Protein AF-A0A9D1NR74-F1 (afdb_monomer_lite)

pLDDT: mean 76.84, std 11.33, range [39.78, 88.5]

Structure (mmCIF, N/CA/C/O backbone):
data_AF-A0A9D1NR74-F1
#
_entry.id   AF-A0A9D1NR74-F1
#
loop_
_atom_site.group_PDB
_atom_site.id
_atom_site.type_symbol
_atom_site.label_atom_id
_atom_site.label_alt_id
_atom_site.label_comp_id
_atom_site.label_asym_id
_atom_site.label_entity_id
_atom_site.label_seq_id
_atom_site.pdbx_PDB_ins_code
_atom_site.Cartn_x
_atom_site.Cartn_y
_atom_site.Cartn_z
_atom_site.occupancy
_atom_site.B_iso_or_equiv
_atom_site.auth_seq_id
_atom_site.auth_comp_id
_atom_site.auth_asym_id
_atom_site.auth_atom_id
_atom_site.pdbx_PDB_model_num
ATOM 1 N N . MET A 1 1 ? 43.020 7.027 -52.000 1.00 52.19 1 MET A N 1
ATOM 2 C CA . MET A 1 1 ? 42.763 8.429 -51.598 1.00 52.19 1 MET A CA 1
ATOM 3 C C . MET A 1 1 ? 41.331 8.871 -51.870 1.00 52.19 1 MET A C 1
ATOM 5 O O . MET A 1 1 ? 40.649 9.129 -50.896 1.00 52.19 1 MET A O 1
ATOM 9 N N . ILE A 1 2 ? 40.819 8.924 -53.110 1.00 56.47 2 ILE A N 1
ATOM 10 C CA . ILE A 1 2 ? 39.413 9.345 -53.350 1.00 56.47 2 ILE A CA 1
ATOM 11 C C . ILE A 1 2 ? 38.409 8.342 -52.741 1.00 56.47 2 ILE A C 1
ATOM 13 O O . ILE A 1 2 ? 37.474 8.735 -52.052 1.00 56.47 2 ILE A O 1
ATOM 17 N N . THR A 1 3 ? 38.645 7.039 -52.900 1.00 57.78 3 THR A N 1
ATOM 18 C CA . THR A 1 3 ? 37.773 5.961 -52.390 1.00 57.78 3 THR A CA 1
ATOM 19 C C . THR A 1 3 ? 37.726 5.868 -50.855 1.00 57.78 3 THR A C 1
ATOM 21 O O . THR A 1 3 ? 36.723 5.439 -50.284 1.00 57.78 3 THR A O 1
ATOM 24 N N . ASP A 1 4 ? 38.784 6.317 -50.177 1.00 59.59 4 ASP A N 1
ATOM 25 C CA . ASP A 1 4 ? 38.880 6.328 -48.709 1.00 59.59 4 ASP A CA 1
ATOM 26 C C . ASP A 1 4 ? 38.091 7.500 -48.101 1.00 59.59 4 ASP A C 1
ATOM 28 O O . ASP A 1 4 ? 37.494 7.372 -47.037 1.00 59.59 4 ASP A O 1
ATOM 32 N N . TYR A 1 5 ? 38.019 8.630 -48.812 1.00 61.12 5 TYR A N 1
ATOM 33 C CA . TYR A 1 5 ? 37.213 9.785 -48.406 1.00 61.12 5 TYR A CA 1
ATOM 34 C C . TYR A 1 5 ? 35.715 9.516 -48.558 1.00 61.12 5 TYR A C 1
ATOM 36 O O . TYR A 1 5 ? 34.951 9.762 -47.629 1.00 61.12 5 TYR A O 1
ATOM 44 N N . PHE A 1 6 ? 35.295 8.932 -49.686 1.00 60.88 6 PHE A N 1
ATOM 45 C CA . PHE A 1 6 ? 33.886 8.588 -49.905 1.00 60.88 6 PHE A CA 1
ATOM 46 C C . PHE A 1 6 ? 33.368 7.564 -48.888 1.00 60.88 6 PHE A C 1
ATOM 48 O O . PHE A 1 6 ? 32.237 7.678 -48.418 1.00 60.88 6 PHE A O 1
ATOM 55 N N . SER A 1 7 ? 34.190 6.578 -48.514 1.00 68.12 7 SER A N 1
ATOM 56 C CA . SER A 1 7 ? 33.810 5.585 -47.502 1.00 68.12 7 SER A CA 1
ATOM 57 C C . SER A 1 7 ? 33.736 6.186 -46.093 1.00 68.12 7 SER A C 1
ATOM 59 O O . SER A 1 7 ? 32.808 5.864 -45.348 1.00 68.12 7 SER A O 1
ATOM 61 N N . ALA A 1 8 ? 34.631 7.118 -45.752 1.00 74.56 8 ALA A N 1
ATOM 62 C CA . AL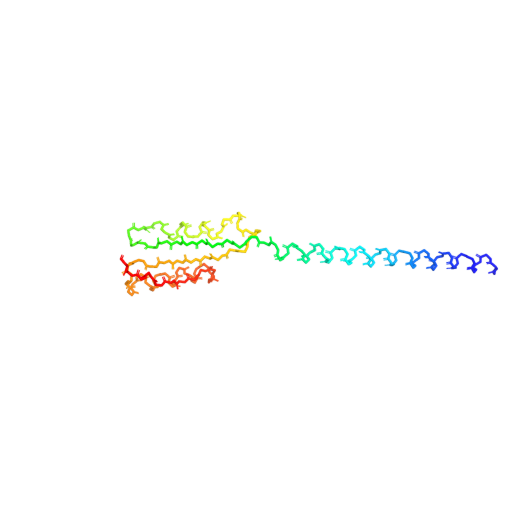A A 1 8 ? 34.569 7.867 -44.499 1.00 74.56 8 ALA A CA 1
ATOM 63 C C . ALA A 1 8 ? 33.327 8.777 -44.414 1.00 74.56 8 ALA A C 1
ATOM 65 O O . ALA A 1 8 ? 32.645 8.782 -43.391 1.00 74.56 8 ALA A O 1
ATOM 66 N N . GLU A 1 9 ? 32.975 9.497 -45.483 1.00 74.25 9 GLU A N 1
ATOM 67 C CA . GLU A 1 9 ? 31.780 10.357 -45.518 1.00 74.25 9 GLU A CA 1
ATOM 68 C C . GLU A 1 9 ? 30.471 9.562 -45.414 1.00 74.25 9 GLU A C 1
ATOM 70 O O . GLU A 1 9 ? 29.551 9.959 -44.689 1.00 74.25 9 GLU A O 1
ATOM 75 N N . LEU A 1 10 ? 30.397 8.405 -46.079 1.00 78.56 10 LEU A N 1
ATOM 76 C CA . LEU A 1 10 ? 29.276 7.469 -45.952 1.00 78.56 10 LEU A CA 1
ATOM 77 C C . LEU A 1 10 ? 29.144 6.942 -44.521 1.00 78.56 10 LEU A C 1
ATOM 79 O O . LEU A 1 10 ? 28.036 6.889 -43.983 1.00 78.56 10 LEU A O 1
ATOM 83 N N . PHE A 1 11 ? 30.266 6.603 -43.882 1.00 79.94 11 PHE A N 1
ATOM 84 C CA . PHE A 1 11 ? 30.278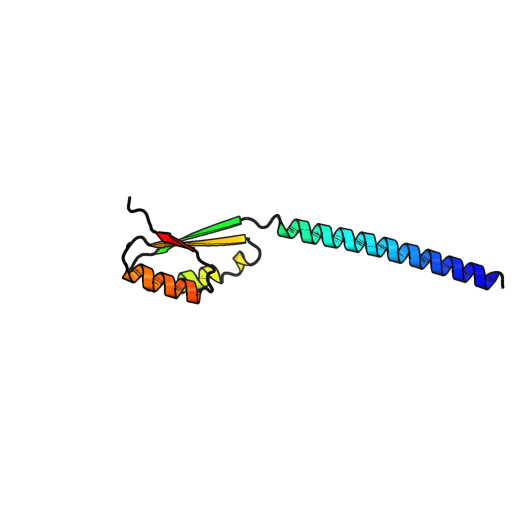 6.131 -42.501 1.00 79.94 11 PHE A CA 1
ATOM 85 C C . PHE A 1 11 ? 29.810 7.215 -41.524 1.00 79.94 11 PHE A C 1
ATOM 87 O O . PHE A 1 11 ? 28.936 6.965 -40.694 1.00 79.94 11 PHE A O 1
ATOM 94 N N . VAL A 1 12 ? 30.322 8.440 -41.658 1.00 81.94 12 VAL A N 1
ATOM 95 C CA . VAL A 1 12 ? 29.913 9.581 -40.825 1.00 81.94 12 VAL A CA 1
ATOM 96 C C . VAL A 1 12 ? 28.425 9.879 -41.004 1.00 81.94 12 VAL A C 1
ATOM 98 O O . VAL A 1 12 ? 27.708 10.044 -40.018 1.00 81.94 12 VAL A O 1
ATOM 101 N N . SER A 1 13 ? 27.930 9.868 -42.242 1.00 82.44 13 SER A N 1
ATOM 102 C CA . SER A 1 13 ? 26.511 10.091 -42.536 1.00 82.44 13 SER A CA 1
ATOM 103 C C . SER A 1 13 ? 25.623 9.010 -41.912 1.00 82.44 13 SER A C 1
ATOM 105 O O . SER A 1 13 ? 24.603 9.325 -41.297 1.00 82.44 13 SER A O 1
ATOM 107 N N . ALA A 1 14 ? 26.030 7.738 -41.989 1.00 80.94 14 ALA A N 1
ATOM 108 C CA . ALA A 1 14 ? 25.316 6.634 -41.353 1.00 80.94 14 ALA A CA 1
ATOM 109 C C . ALA A 1 14 ? 25.285 6.774 -39.821 1.00 80.94 14 ALA A C 1
ATOM 111 O O . ALA A 1 14 ? 24.237 6.583 -39.204 1.00 80.94 14 ALA A O 1
ATOM 112 N N . VAL A 1 15 ? 26.403 7.169 -39.205 1.00 86.38 15 VAL A N 1
ATOM 113 C CA . VAL A 1 15 ? 26.480 7.421 -37.758 1.00 86.38 15 VAL A CA 1
ATOM 114 C C . VAL A 1 15 ? 25.557 8.569 -37.347 1.00 86.38 15 VAL A C 1
ATOM 116 O O . VAL A 1 15 ? 24.830 8.435 -36.363 1.00 86.38 15 VAL A O 1
ATOM 119 N N . ILE A 1 16 ? 25.512 9.665 -38.110 1.00 85.44 16 ILE A N 1
ATOM 120 C CA . ILE A 1 16 ? 24.607 10.793 -37.837 1.00 85.44 16 ILE A CA 1
ATOM 121 C C . ILE A 1 16 ? 23.142 10.339 -37.886 1.00 85.44 16 ILE A C 1
ATOM 123 O O . ILE A 1 16 ? 22.368 10.680 -36.988 1.00 85.44 16 ILE A O 1
ATOM 127 N N . VAL A 1 17 ? 22.758 9.536 -38.882 1.00 85.38 17 VAL A N 1
ATOM 128 C CA . VAL A 1 17 ? 21.391 8.997 -39.011 1.00 85.38 17 VAL A CA 1
ATOM 129 C C . VAL A 1 17 ? 21.044 8.059 -37.850 1.00 85.38 17 VAL A C 1
ATOM 131 O O . VAL A 1 17 ? 19.959 8.154 -37.274 1.00 85.38 17 VAL A O 1
ATOM 134 N N . LEU A 1 18 ? 21.969 7.185 -37.444 1.00 84.38 18 LEU A N 1
ATOM 135 C CA . LEU A 1 18 ? 21.755 6.278 -36.313 1.00 84.38 18 LEU A CA 1
ATOM 136 C C . LEU A 1 18 ? 21.643 7.030 -34.981 1.00 84.38 18 LEU A C 1
ATOM 138 O O . LEU A 1 18 ? 20.776 6.710 -34.163 1.00 84.38 18 LEU A O 1
ATOM 142 N N . LEU A 1 19 ? 22.471 8.055 -34.763 1.00 85.50 19 LEU A N 1
ATOM 143 C CA . LEU A 1 19 ? 22.432 8.878 -33.554 1.00 85.50 19 LEU A CA 1
ATOM 144 C C . LEU A 1 19 ? 21.150 9.708 -33.483 1.00 85.50 19 LEU A C 1
ATOM 146 O O . LEU A 1 19 ? 20.475 9.703 -32.455 1.00 85.50 19 LEU A O 1
ATOM 150 N N . THR A 1 20 ? 20.764 10.365 -34.577 1.00 83.81 20 THR A N 1
ATOM 151 C CA . THR A 1 20 ? 19.510 11.134 -34.631 1.00 83.81 20 THR A CA 1
ATOM 152 C C . THR A 1 20 ? 18.286 10.239 -34.446 1.00 83.81 20 THR A C 1
ATOM 154 O O . THR A 1 20 ? 17.402 10.574 -33.654 1.00 83.81 20 THR A O 1
ATOM 157 N N . GLY A 1 21 ? 18.259 9.055 -35.067 1.00 79.44 21 GLY A N 1
ATOM 158 C CA . GLY A 1 21 ? 17.218 8.053 -34.826 1.00 79.44 21 GLY A CA 1
ATOM 159 C C . GLY A 1 21 ? 17.152 7.608 -33.360 1.00 79.44 21 GLY A C 1
ATOM 160 O O . GLY A 1 21 ? 16.067 7.538 -32.778 1.00 79.44 21 GLY A O 1
ATOM 161 N N . SER A 1 22 ? 18.308 7.386 -32.730 1.00 79.56 22 SER A N 1
ATOM 162 C CA . SER A 1 22 ? 18.401 6.993 -31.318 1.00 79.56 22 SER A CA 1
ATOM 163 C C . SER A 1 22 ? 17.887 8.083 -30.375 1.00 79.56 22 SER A C 1
ATOM 165 O O . SER A 1 22 ? 17.145 7.780 -29.441 1.00 79.56 22 SER A O 1
ATOM 167 N N . VAL A 1 23 ? 18.199 9.355 -30.642 1.00 84.50 23 VAL A N 1
ATOM 168 C CA . VAL A 1 23 ? 17.687 10.496 -29.864 1.00 84.50 23 VAL A CA 1
ATOM 169 C C . VAL A 1 23 ? 16.162 10.578 -29.954 1.00 84.50 23 VAL A C 1
ATOM 171 O O . VAL A 1 23 ? 15.495 10.739 -28.933 1.00 84.50 23 VAL A O 1
ATOM 174 N N . ILE A 1 24 ? 15.582 10.391 -31.143 1.00 81.94 24 ILE A N 1
ATOM 175 C CA . ILE A 1 24 ? 14.122 10.405 -31.330 1.00 81.94 24 ILE A CA 1
ATOM 176 C C . ILE A 1 24 ? 13.455 9.261 -30.554 1.00 81.94 24 ILE A C 1
ATOM 178 O O . ILE A 1 24 ? 12.420 9.466 -29.912 1.00 81.94 24 ILE A O 1
ATOM 182 N N . LEU A 1 25 ? 14.038 8.058 -30.585 1.00 76.75 25 LEU A N 1
ATOM 183 C CA . LEU A 1 25 ? 13.548 6.917 -29.807 1.00 76.75 25 LEU A CA 1
ATOM 184 C C . LEU A 1 25 ? 13.664 7.170 -28.302 1.00 76.75 25 LEU A C 1
ATOM 186 O O . LEU A 1 25 ? 12.725 6.869 -27.561 1.00 76.75 25 LEU A O 1
ATOM 190 N N . PHE A 1 26 ? 14.762 7.781 -27.857 1.00 79.69 26 PHE A N 1
ATOM 191 C CA . PHE A 1 26 ? 14.963 8.141 -26.459 1.00 79.69 26 PHE A CA 1
ATOM 192 C C . PHE A 1 26 ? 13.905 9.146 -25.990 1.00 79.69 26 PHE A C 1
ATOM 194 O O . PHE A 1 26 ? 13.208 8.873 -25.013 1.00 79.69 26 PHE A O 1
ATOM 201 N N . VAL A 1 27 ? 13.679 10.232 -26.736 1.00 79.31 27 VAL A N 1
ATOM 202 C CA . VAL A 1 27 ? 12.638 11.233 -26.435 1.00 79.31 27 VAL A CA 1
ATOM 203 C C . VAL A 1 27 ? 11.244 10.601 -26.429 1.00 79.31 27 VAL A C 1
ATOM 205 O O . VAL A 1 27 ? 10.482 10.810 -25.488 1.00 79.31 27 VAL A O 1
ATOM 208 N N . ARG A 1 28 ? 10.908 9.753 -27.412 1.00 74.25 28 ARG A N 1
ATOM 209 C CA . ARG A 1 28 ? 9.618 9.036 -27.432 1.00 74.25 28 ARG A CA 1
ATOM 210 C C . ARG A 1 28 ? 9.445 8.096 -26.241 1.00 74.25 28 ARG A C 1
ATOM 212 O O . ARG A 1 28 ? 8.344 7.993 -25.702 1.00 74.25 28 ARG A O 1
ATOM 219 N N . SER A 1 29 ? 10.505 7.406 -25.829 1.00 66.56 29 SER A N 1
ATOM 220 C CA . SER A 1 29 ? 10.467 6.514 -24.668 1.00 66.56 29 SER A CA 1
ATOM 221 C C . SER A 1 29 ? 10.350 7.285 -23.348 1.00 66.56 29 SER A C 1
ATOM 223 O O . SER A 1 29 ? 9.602 6.862 -22.466 1.00 66.56 29 SER A O 1
ATOM 225 N N . ALA A 1 30 ? 11.006 8.444 -23.239 1.00 65.94 30 ALA A N 1
ATOM 226 C CA . ALA A 1 30 ? 10.903 9.346 -22.099 1.00 65.94 30 ALA A CA 1
ATOM 227 C C . ALA A 1 30 ? 9.496 9.954 -21.986 1.00 65.94 30 ALA A C 1
ATOM 229 O O . ALA A 1 30 ? 8.912 9.922 -20.906 1.00 65.94 30 ALA A O 1
ATOM 230 N N . LEU A 1 31 ? 8.908 10.402 -23.101 1.00 64.75 31 LEU A N 1
ATOM 231 C CA . LEU A 1 31 ? 7.534 10.915 -23.147 1.00 64.75 31 LEU A CA 1
ATOM 232 C C . LEU A 1 31 ? 6.507 9.835 -22.773 1.00 64.75 31 LEU A C 1
ATOM 234 O O . LEU A 1 31 ? 5.668 10.069 -21.908 1.00 64.75 31 LEU A O 1
ATOM 238 N N . ARG A 1 32 ? 6.630 8.611 -23.312 1.00 60.06 32 ARG A N 1
ATOM 239 C CA . ARG A 1 32 ? 5.761 7.479 -22.925 1.00 60.06 32 ARG A CA 1
ATOM 240 C C . ARG A 1 32 ? 5.909 7.077 -21.455 1.00 60.06 32 ARG A C 1
ATOM 242 O O . ARG A 1 32 ? 4.944 6.613 -20.848 1.00 60.06 32 ARG A O 1
ATOM 249 N N . ARG A 1 33 ? 7.109 7.207 -20.877 1.00 54.38 33 ARG A N 1
ATOM 250 C CA . ARG A 1 33 ? 7.340 6.964 -19.442 1.00 54.38 33 ARG A CA 1
ATOM 251 C C . ARG A 1 33 ? 6.767 8.084 -18.571 1.00 54.38 33 ARG A C 1
ATOM 253 O O . ARG A 1 33 ? 6.248 7.774 -17.503 1.00 54.38 33 ARG A O 1
ATOM 260 N N . GLY A 1 34 ? 6.822 9.334 -19.031 1.00 50.72 34 GLY A N 1
ATOM 261 C CA . GLY A 1 34 ? 6.198 10.484 -18.371 1.00 50.72 34 GLY A CA 1
ATOM 262 C C . GLY A 1 34 ? 4.672 10.374 -18.333 1.00 50.72 34 GLY A C 1
ATOM 263 O O . GLY A 1 34 ? 4.079 10.445 -17.262 1.00 50.72 34 GLY A O 1
ATOM 264 N N . GLU A 1 35 ? 4.039 10.061 -19.468 1.00 50.72 35 GLU A N 1
ATOM 265 C CA . GLU A 1 35 ? 2.573 9.952 -19.562 1.00 50.72 35 GLU A CA 1
ATOM 266 C C . GLU A 1 35 ? 1.973 8.822 -18.710 1.00 50.72 35 GLU A C 1
ATOM 268 O O . GLU A 1 35 ? 0.845 8.945 -18.232 1.00 50.72 35 GLU A O 1
ATOM 273 N N . ARG A 1 36 ? 2.706 7.722 -18.481 1.00 50.91 36 ARG A N 1
ATOM 274 C CA . ARG A 1 36 ? 2.234 6.645 -17.591 1.00 50.91 36 ARG A CA 1
ATOM 275 C C . ARG A 1 36 ? 2.207 7.049 -16.120 1.00 50.91 36 ARG A C 1
ATOM 277 O O . ARG A 1 36 ? 1.441 6.459 -15.367 1.00 50.91 36 ARG A O 1
ATOM 284 N N . ARG A 1 37 ? 3.039 8.006 -15.700 1.00 51.31 37 ARG A N 1
ATOM 285 C CA . ARG A 1 37 ? 3.154 8.381 -14.285 1.00 51.31 37 ARG A CA 1
ATOM 286 C C . ARG A 1 37 ? 2.068 9.371 -13.854 1.00 51.31 37 ARG A C 1
ATOM 288 O O . ARG A 1 37 ? 1.591 9.264 -12.731 1.00 51.31 37 ARG A O 1
ATOM 295 N N . ASP A 1 38 ? 1.618 10.235 -14.765 1.00 55.00 38 ASP A N 1
ATOM 296 C CA . ASP A 1 38 ? 0.600 11.263 -14.486 1.00 55.00 38 ASP A CA 1
ATOM 297 C C . ASP A 1 38 ? -0.853 10.790 -14.676 1.00 55.00 38 ASP A C 1
ATOM 299 O O . ASP A 1 38 ? -1.788 11.503 -14.319 1.00 55.00 38 ASP A O 1
ATOM 303 N N . ARG A 1 39 ? -1.073 9.579 -15.208 1.00 58.06 39 ARG A N 1
ATOM 304 C CA . ARG A 1 39 ? -2.415 8.993 -15.409 1.00 58.06 39 ARG A CA 1
ATOM 305 C C . ARG A 1 39 ? -2.687 7.755 -14.559 1.00 58.06 39 ARG A C 1
ATOM 307 O O . ARG A 1 39 ? -3.528 6.936 -14.926 1.00 58.06 39 ARG A O 1
ATOM 314 N N . LEU A 1 40 ? -1.980 7.577 -13.446 1.00 64.12 40 LEU A N 1
ATOM 315 C CA . LEU A 1 40 ? -2.382 6.549 -12.491 1.00 64.12 40 LEU A CA 1
ATOM 316 C C . LEU A 1 40 ? -3.714 6.989 -11.869 1.00 64.12 40 LEU A C 1
ATOM 318 O O . LEU A 1 40 ? -3.768 8.092 -11.319 1.00 64.12 40 LEU A O 1
ATOM 322 N N . PRO A 1 41 ? -4.785 6.180 -11.959 1.00 65.88 41 PRO A N 1
ATOM 323 C CA . PRO A 1 41 ? -6.035 6.514 -11.298 1.00 65.88 41 PRO A CA 1
ATOM 324 C C . PRO A 1 41 ? -5.763 6.676 -9.800 1.00 65.88 41 PRO A C 1
ATOM 326 O O . PRO A 1 41 ? -5.076 5.858 -9.184 1.00 65.88 41 PRO A O 1
ATOM 329 N N . GLU A 1 42 ? -6.247 7.772 -9.226 1.00 77.50 42 GLU A N 1
ATOM 330 C CA . GLU A 1 42 ? -6.167 7.989 -7.789 1.00 77.50 42 GLU A CA 1
ATOM 331 C C . GLU A 1 42 ? -7.285 7.180 -7.130 1.00 77.50 42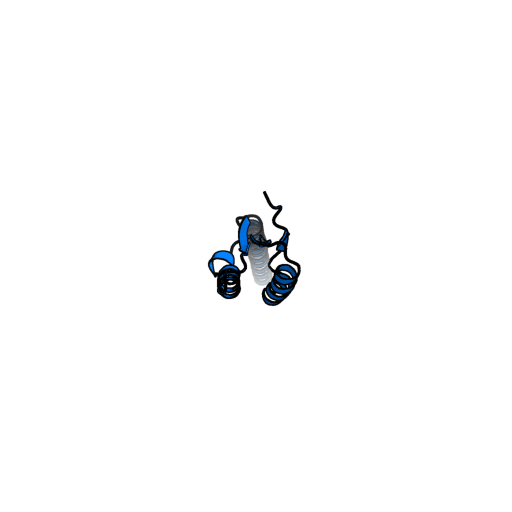 GLU A C 1
ATOM 333 O O . GLU A 1 42 ? -8.465 7.363 -7.429 1.00 77.50 42 GLU A O 1
ATOM 338 N N . CYS A 1 43 ? -6.917 6.243 -6.259 1.00 79.88 43 CYS A N 1
ATOM 339 C CA . CYS A 1 43 ? -7.865 5.414 -5.529 1.00 79.88 43 CYS A CA 1
ATOM 340 C C . CYS A 1 43 ? -7.743 5.720 -4.039 1.00 79.88 43 CYS A C 1
ATOM 342 O O . CYS A 1 43 ? -6.659 5.653 -3.462 1.00 79.88 43 CYS A O 1
ATOM 344 N N . ARG A 1 44 ? -8.860 6.055 -3.397 1.00 85.12 44 ARG A N 1
ATOM 345 C CA . ARG A 1 44 ? -8.912 6.272 -1.952 1.00 85.12 44 ARG A CA 1
ATOM 346 C C . ARG A 1 44 ? -9.676 5.127 -1.307 1.00 85.12 44 ARG A C 1
ATOM 348 O O . ARG A 1 44 ? -10.842 4.912 -1.621 1.00 85.12 44 ARG A O 1
ATOM 355 N N . VAL A 1 45 ? -9.025 4.417 -0.394 1.00 86.12 45 VAL A N 1
ATOM 356 C CA . VAL A 1 45 ? -9.616 3.309 0.358 1.00 86.12 45 VAL A CA 1
ATOM 357 C C . VAL A 1 45 ? -9.829 3.768 1.792 1.00 86.12 45 VAL A C 1
ATOM 359 O O . VAL A 1 45 ? -8.875 4.132 2.476 1.00 86.12 45 VAL A O 1
ATOM 362 N N . VAL A 1 46 ? -11.082 3.752 2.247 1.00 87.12 46 VAL A N 1
ATOM 363 C CA . VAL A 1 46 ? -11.454 4.117 3.619 1.00 87.12 46 VAL A CA 1
ATOM 364 C C . VAL A 1 46 ? -11.870 2.858 4.372 1.00 87.12 46 VAL A C 1
ATOM 366 O O . VAL A 1 46 ? -12.804 2.167 3.971 1.00 87.12 46 VAL A O 1
ATOM 369 N N . LEU A 1 47 ? -11.168 2.554 5.458 1.00 87.62 47 LEU A N 1
ATOM 370 C CA . LEU A 1 47 ? -11.423 1.416 6.334 1.00 87.62 47 LEU A CA 1
ATOM 371 C C . LEU A 1 47 ? -11.990 1.929 7.658 1.00 87.62 47 LEU A C 1
ATOM 373 O O . LEU A 1 47 ? -11.351 2.726 8.337 1.00 87.62 47 LEU A O 1
ATOM 377 N N . TYR A 1 48 ? -13.173 1.466 8.045 1.00 86.00 48 TYR A N 1
ATOM 378 C CA . TYR A 1 48 ? -13.774 1.825 9.330 1.00 86.00 48 TYR A CA 1
ATOM 379 C C . TYR A 1 48 ? -13.420 0.764 10.366 1.00 86.00 48 TYR A C 1
ATOM 381 O O . TYR A 1 48 ? -13.762 -0.406 10.196 1.00 86.00 48 TYR A O 1
ATOM 389 N N . TYR A 1 49 ? -12.717 1.173 11.417 1.00 86.25 49 TYR A N 1
ATOM 390 C CA . TYR A 1 49 ? -12.361 0.295 12.521 1.00 86.25 49 TYR A CA 1
ATOM 391 C C . TYR A 1 49 ? -13.502 0.210 13.543 1.00 86.25 49 TYR A C 1
ATOM 393 O O . TYR A 1 49 ? -14.150 1.211 13.852 1.00 86.25 49 TYR A O 1
ATOM 401 N N . HIS A 1 50 ? -13.712 -0.997 14.070 1.00 82.88 50 HIS A N 1
ATOM 402 C CA . HIS A 1 50 ? -14.590 -1.288 15.200 1.00 82.88 50 HIS A CA 1
ATOM 403 C C . HIS A 1 50 ? -13.921 -2.354 16.076 1.00 82.88 50 HIS A C 1
ATOM 405 O O . HIS A 1 50 ? -13.339 -3.302 15.542 1.00 82.88 50 HIS A O 1
ATOM 411 N N . LYS A 1 51 ? -14.034 -2.223 17.400 1.00 78.56 51 LYS A N 1
ATOM 412 C CA . LYS A 1 51 ? -13.425 -3.112 18.409 1.00 78.56 51 LYS A CA 1
ATOM 413 C C . LYS A 1 51 ? -13.749 -4.591 18.219 1.00 78.56 51 LYS A C 1
ATOM 415 O O . LYS A 1 51 ? -12.884 -5.439 18.402 1.00 78.56 51 LYS A O 1
ATOM 420 N N . ASP A 1 52 ? -14.973 -4.898 17.809 1.00 79.25 52 ASP A N 1
ATOM 421 C CA . ASP A 1 52 ? -15.417 -6.288 17.628 1.00 79.25 52 ASP A CA 1
ATOM 422 C C . ASP A 1 52 ? -14.784 -6.967 16.397 1.00 79.25 52 ASP A C 1
ATOM 424 O O . ASP A 1 52 ? -15.005 -8.148 16.128 1.00 79.25 52 ASP A O 1
ATOM 428 N N . CYS A 1 53 ? -13.992 -6.234 15.609 1.00 76.50 53 CYS A N 1
ATOM 429 C CA . CYS A 1 53 ? -13.358 -6.756 14.410 1.00 76.50 53 CYS A CA 1
ATOM 430 C C . CYS A 1 53 ? -11.971 -7.348 14.711 1.00 76.50 53 CYS A C 1
ATOM 432 O O . CYS A 1 53 ? -10.939 -6.804 14.320 1.00 76.50 53 CYS A O 1
ATOM 434 N N . GLU A 1 54 ? -11.938 -8.542 15.308 1.00 78.38 54 GLU A N 1
ATOM 435 C CA . GLU A 1 54 ? -10.691 -9.283 15.595 1.00 78.38 54 GLU A CA 1
ATOM 436 C C . GLU A 1 54 ? -9.830 -9.562 14.345 1.00 78.38 54 GLU A C 1
ATOM 438 O O . GLU A 1 54 ? -8.630 -9.830 14.419 1.00 78.38 54 GLU A O 1
ATOM 443 N N . ARG A 1 55 ? -10.446 -9.541 13.156 1.00 85.44 55 ARG A N 1
ATOM 444 C CA . ARG A 1 55 ? -9.779 -9.816 11.874 1.00 85.44 55 ARG A CA 1
ATOM 445 C C . ARG A 1 55 ? -9.351 -8.552 11.130 1.00 85.44 55 ARG A C 1
ATOM 447 O O . ARG A 1 55 ? -8.807 -8.680 10.032 1.00 85.44 55 ARG A O 1
ATOM 454 N N . PHE A 1 56 ? -9.561 -7.366 11.703 1.00 87.62 56 PHE A N 1
ATOM 455 C CA . PHE A 1 56 ? -9.293 -6.092 11.038 1.00 87.62 56 PHE A CA 1
ATOM 456 C C . PHE A 1 56 ? -7.839 -5.969 10.575 1.00 87.62 56 PHE A C 1
ATOM 458 O O . PHE A 1 56 ? -7.602 -5.662 9.411 1.00 87.62 56 PHE A O 1
ATOM 465 N N . GLU A 1 57 ? -6.868 -6.301 11.432 1.00 86.81 57 GLU A N 1
ATOM 466 C CA . GLU A 1 57 ? -5.435 -6.257 11.090 1.00 86.81 57 GLU A CA 1
ATOM 467 C C . GLU A 1 57 ? -5.114 -7.117 9.859 1.00 86.81 57 GLU A C 1
ATOM 469 O O . GLU A 1 57 ? -4.490 -6.644 8.909 1.00 86.81 57 GLU A O 1
ATOM 474 N N . ARG A 1 58 ? -5.609 -8.361 9.826 1.00 87.38 58 ARG A N 1
ATOM 475 C CA . ARG A 1 58 ? -5.390 -9.273 8.691 1.00 87.38 58 ARG A CA 1
ATOM 476 C C . ARG A 1 58 ? -6.045 -8.769 7.406 1.00 87.38 58 ARG A C 1
ATOM 478 O O . ARG A 1 58 ? -5.495 -8.970 6.326 1.00 87.38 58 ARG A O 1
ATOM 485 N N . ILE A 1 59 ? -7.219 -8.147 7.502 1.00 87.19 59 ILE A N 1
ATOM 486 C CA . ILE A 1 59 ? -7.915 -7.575 6.343 1.00 87.19 59 ILE A CA 1
ATOM 487 C C . ILE A 1 59 ? -7.162 -6.343 5.838 1.00 87.19 59 ILE A C 1
ATOM 489 O O . ILE A 1 59 ? -6.880 -6.268 4.646 1.00 87.19 59 ILE A O 1
ATOM 493 N N . ALA A 1 60 ? -6.768 -5.430 6.727 1.00 87.00 60 ALA A N 1
ATOM 494 C CA . ALA A 1 60 ? -6.005 -4.234 6.381 1.00 87.00 60 ALA A CA 1
ATOM 495 C C . ALA A 1 60 ? -4.678 -4.591 5.693 1.00 87.00 60 ALA A C 1
ATOM 497 O O . ALA A 1 60 ? -4.372 -4.041 4.639 1.00 87.00 60 ALA A O 1
ATOM 498 N N . GLN A 1 61 ? -3.943 -5.580 6.212 1.00 86.88 61 GLN A N 1
ATOM 499 C CA . GLN A 1 61 ? -2.718 -6.080 5.579 1.00 86.88 61 GLN A CA 1
ATOM 500 C C . GLN A 1 61 ? -2.969 -6.617 4.168 1.00 86.88 61 GLN A C 1
ATOM 502 O O . GLN A 1 61 ? -2.271 -6.235 3.232 1.00 86.88 61 GLN A O 1
ATOM 507 N N . LYS A 1 62 ? -3.991 -7.463 3.987 1.00 87.31 62 LYS A N 1
ATOM 508 C CA . LYS A 1 62 ? -4.335 -8.008 2.664 1.00 87.31 62 LYS A CA 1
ATOM 509 C C . LYS A 1 62 ? -4.759 -6.928 1.676 1.00 87.31 62 LYS A C 1
ATOM 511 O O . LYS A 1 62 ? -4.433 -7.033 0.500 1.00 87.31 62 LYS A O 1
ATOM 516 N N . VAL A 1 63 ? -5.486 -5.918 2.148 1.00 86.69 63 VAL A N 1
ATOM 517 C CA . VAL A 1 63 ? -5.940 -4.786 1.337 1.00 86.69 63 VAL A CA 1
ATOM 518 C C . VAL A 1 63 ? -4.748 -3.939 0.897 1.00 86.69 63 VAL A C 1
ATOM 520 O O . VAL A 1 63 ? -4.615 -3.677 -0.291 1.00 86.69 63 VAL A O 1
ATOM 523 N N . VAL A 1 64 ? -3.834 -3.589 1.804 1.00 84.25 64 VAL A N 1
ATOM 524 C CA . VAL A 1 64 ? -2.628 -2.811 1.465 1.00 84.25 64 VAL A CA 1
ATOM 525 C C . VAL A 1 64 ? -1.700 -3.584 0.522 1.00 84.25 64 VAL A C 1
ATOM 527 O O . VAL A 1 64 ? -1.128 -3.007 -0.398 1.00 84.25 64 VAL A O 1
ATOM 530 N N . GLN A 1 65 ? -1.588 -4.901 0.698 1.00 85.25 65 GLN A N 1
ATOM 531 C CA . GLN A 1 65 ? -0.733 -5.765 -0.124 1.00 85.25 65 GLN A CA 1
ATOM 532 C C . GLN A 1 65 ? -1.410 -6.271 -1.407 1.00 85.25 65 GLN A C 1
ATOM 534 O O . GLN A 1 65 ? -0.816 -7.068 -2.141 1.00 85.25 65 GLN A O 1
ATOM 539 N N . ALA A 1 66 ? -2.648 -5.857 -1.689 1.00 85.12 66 ALA A N 1
ATOM 540 C CA . ALA A 1 66 ? -3.381 -6.382 -2.827 1.00 85.12 66 ALA A CA 1
ATOM 541 C C . ALA A 1 66 ? -2.673 -5.999 -4.145 1.00 85.12 66 ALA A C 1
ATOM 543 O O . ALA A 1 66 ? -2.371 -4.826 -4.381 1.00 85.12 66 ALA A O 1
ATOM 544 N N . PRO A 1 67 ? -2.418 -6.966 -5.047 1.00 81.25 67 PRO A N 1
ATOM 545 C CA . PRO A 1 67 ? -1.653 -6.717 -6.267 1.00 81.25 67 PRO A CA 1
ATOM 546 C C . PRO A 1 67 ? -2.351 -5.740 -7.221 1.00 81.25 67 PRO A C 1
ATOM 548 O O . PRO A 1 67 ? -1.673 -5.093 -8.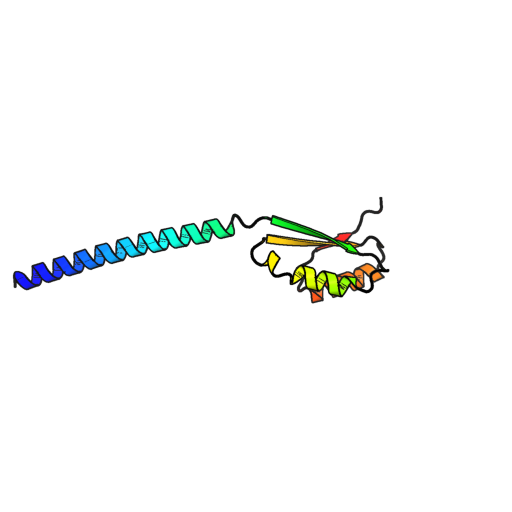014 1.00 81.25 67 PRO A O 1
ATOM 551 N N . CYS A 1 68 ? -3.676 -5.587 -7.113 1.00 78.62 68 CYS A N 1
ATOM 552 C CA . CYS A 1 68 ? -4.462 -4.627 -7.888 1.00 78.62 68 CYS A CA 1
ATOM 553 C C . CYS A 1 68 ? -4.077 -3.161 -7.633 1.00 78.62 68 CYS A C 1
ATOM 555 O O . CYS A 1 68 ? -4.370 -2.312 -8.466 1.00 78.62 68 CYS A O 1
ATOM 557 N N . PHE A 1 69 ? -3.398 -2.861 -6.523 1.00 79.06 69 PHE A N 1
ATOM 558 C CA . PHE A 1 69 ? -3.000 -1.503 -6.159 1.00 79.06 69 PHE A CA 1
ATOM 559 C C . PHE A 1 69 ? -1.576 -1.129 -6.589 1.00 79.06 69 PHE A C 1
ATOM 561 O O . PHE A 1 69 ? -1.185 0.023 -6.430 1.00 79.06 69 PHE A O 1
ATOM 568 N N . LYS A 1 70 ? -0.801 -2.057 -7.175 1.00 73.12 70 LYS A N 1
ATOM 569 C CA . LYS A 1 70 ? 0.587 -1.795 -7.611 1.00 73.12 70 LYS A CA 1
ATOM 570 C C . LYS A 1 70 ? 0.689 -0.745 -8.720 1.00 73.12 70 LYS A C 1
ATOM 572 O O . LYS A 1 70 ? 1.630 0.041 -8.728 1.00 73.12 70 LYS A O 1
ATOM 577 N N . ASP A 1 71 ? -0.295 -0.722 -9.615 1.00 72.88 71 ASP A N 1
ATOM 578 C CA . ASP A 1 71 ? -0.365 0.193 -10.759 1.00 72.88 71 ASP A CA 1
ATOM 579 C C . ASP A 1 71 ? -1.404 1.304 -10.529 1.00 72.88 71 ASP A C 1
ATOM 581 O O . ASP A 1 71 ? -2.046 1.784 -11.459 1.00 72.88 71 ASP A O 1
ATOM 585 N N . THR A 1 72 ? -1.649 1.689 -9.275 1.00 74.75 72 THR A N 1
ATOM 586 C CA . THR A 1 72 ? -2.641 2.708 -8.899 1.00 74.75 72 THR A CA 1
ATOM 587 C C . THR A 1 72 ? -2.058 3.595 -7.807 1.00 74.75 72 THR A C 1
ATOM 589 O O . THR A 1 72 ? -1.350 3.119 -6.921 1.00 74.75 72 THR A O 1
ATOM 592 N N . ARG A 1 73 ? -2.346 4.901 -7.835 1.00 74.19 73 ARG A N 1
ATOM 593 C CA . ARG A 1 73 ? -1.965 5.783 -6.728 1.00 74.19 73 ARG A CA 1
ATOM 594 C C . ARG A 1 73 ? -2.998 5.611 -5.620 1.00 74.19 73 ARG A C 1
ATOM 596 O O . ARG A 1 73 ? -4.064 6.218 -5.678 1.00 74.19 73 ARG A O 1
ATOM 603 N N . VAL A 1 74 ? -2.705 4.744 -4.652 1.00 81.94 74 VAL A N 1
ATOM 604 C CA . VAL A 1 74 ? -3.650 4.412 -3.577 1.00 81.94 74 VAL A CA 1
ATOM 605 C C . VAL A 1 74 ? -3.341 5.178 -2.300 1.00 81.94 74 VAL A C 1
ATOM 607 O O . VAL A 1 74 ? -2.201 5.216 -1.847 1.00 81.94 74 VAL A O 1
ATOM 610 N N . SER A 1 75 ? -4.373 5.774 -1.710 1.00 84.19 75 SER A N 1
ATOM 611 C CA . SER A 1 75 ? -4.339 6.368 -0.376 1.00 84.19 75 SER A CA 1
ATOM 612 C C . SER A 1 75 ? -5.237 5.556 0.553 1.00 84.19 75 SER A C 1
ATOM 614 O O . SER A 1 75 ? -6.442 5.447 0.314 1.00 84.19 75 SER A O 1
ATOM 616 N N . PHE A 1 76 ? -4.656 4.979 1.606 1.00 86.00 76 PHE A N 1
ATOM 617 C CA . PHE A 1 76 ? -5.400 4.265 2.640 1.00 86.00 76 PHE A CA 1
ATOM 618 C C . PHE A 1 76 ? -5.689 5.194 3.819 1.00 86.00 76 PHE A C 1
ATOM 620 O O . PHE A 1 76 ? -4.783 5.821 4.372 1.00 86.00 76 PHE A O 1
ATOM 627 N N . ARG A 1 77 ? -6.953 5.247 4.231 1.00 87.19 77 ARG A N 1
ATOM 628 C CA . ARG A 1 77 ? -7.432 5.981 5.403 1.00 87.19 77 ARG A CA 1
ATOM 629 C C . ARG A 1 77 ? -8.119 5.002 6.343 1.00 87.19 77 ARG A C 1
ATOM 631 O O . ARG A 1 77 ? -9.053 4.328 5.921 1.00 87.19 77 ARG A O 1
ATOM 638 N N . ILE A 1 78 ? -7.700 4.936 7.603 1.00 87.50 78 ILE A N 1
ATOM 639 C CA . ILE A 1 78 ? -8.464 4.231 8.641 1.00 87.50 78 ILE A CA 1
ATOM 640 C C . ILE A 1 78 ? -9.199 5.263 9.489 1.00 87.50 78 ILE A C 1
ATOM 642 O O . ILE A 1 78 ? -8.592 6.215 9.974 1.00 87.50 78 ILE A O 1
ATOM 646 N N . VAL A 1 79 ? -10.503 5.058 9.656 1.00 86.50 79 VAL A N 1
ATOM 647 C CA . VAL A 1 79 ? -11.370 5.860 10.515 1.00 86.50 79 VAL A CA 1
ATOM 648 C C . VAL A 1 79 ? -11.666 5.069 11.779 1.00 86.50 79 VAL A C 1
ATOM 650 O O . VAL A 1 79 ? -12.293 4.009 11.714 1.00 86.50 79 VAL A O 1
ATOM 653 N N . ASP A 1 80 ? -11.223 5.589 12.919 1.00 85.06 80 ASP A N 1
ATOM 654 C CA . ASP A 1 80 ? -11.571 5.034 14.226 1.00 85.06 80 ASP A CA 1
ATOM 655 C C . ASP A 1 80 ? -12.969 5.509 14.638 1.00 85.06 80 ASP A C 1
ATOM 657 O O . ASP A 1 80 ? -13.172 6.705 14.855 1.00 85.06 80 ASP A O 1
ATOM 661 N N . LYS A 1 81 ? -13.937 4.587 14.720 1.00 81.06 81 LYS A N 1
ATOM 662 C CA . LYS A 1 81 ? -15.295 4.894 15.193 1.00 81.06 81 LYS A CA 1
ATOM 663 C C . LYS A 1 81 ? -15.449 4.807 16.711 1.00 81.06 81 LYS A C 1
ATOM 665 O O . LYS A 1 81 ? -16.398 5.377 17.236 1.00 81.06 81 LYS A O 1
ATOM 670 N N . GLU A 1 82 ? -14.557 4.111 17.412 1.00 79.00 82 GLU A N 1
ATOM 671 C CA . GLU A 1 82 ? -14.649 3.967 18.870 1.00 79.00 82 GLU A CA 1
ATOM 672 C C . GLU A 1 82 ? -14.145 5.208 19.605 1.00 79.00 82 GLU A C 1
ATOM 674 O O . GLU A 1 82 ? -14.586 5.487 20.718 1.00 79.00 82 GLU A O 1
ATOM 679 N N . ASN A 1 83 ? -13.234 5.9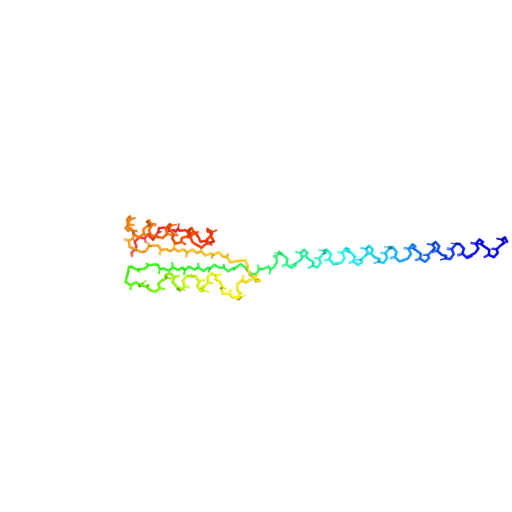70 18.989 1.00 77.12 83 ASN A N 1
ATOM 680 C CA . ASN A 1 83 ? -12.652 7.183 19.569 1.00 77.12 83 ASN A CA 1
ATOM 681 C C . ASN A 1 83 ? -11.986 6.986 20.945 1.00 77.12 83 ASN A C 1
ATOM 683 O O . ASN A 1 83 ? -11.778 7.963 21.674 1.00 77.12 83 ASN A O 1
ATOM 687 N N . SER A 1 84 ? -11.608 5.750 21.277 1.00 82.88 84 SER A N 1
ATOM 688 C CA . SER A 1 84 ? -10.887 5.403 22.498 1.00 82.88 84 SER A CA 1
ATOM 689 C C . SER A 1 84 ? -9.384 5.671 22.350 1.00 82.88 84 SER A C 1
ATOM 691 O O . SER A 1 84 ? -8.798 5.588 21.270 1.00 82.88 84 SER A O 1
ATOM 693 N N . GLU A 1 85 ? -8.709 5.981 23.455 1.00 82.94 85 GLU A N 1
ATOM 694 C CA . GLU A 1 85 ? -7.245 6.108 23.457 1.00 82.94 85 GLU A CA 1
ATOM 695 C C . GLU A 1 85 ? -6.549 4.749 23.261 1.00 82.94 85 GLU A C 1
ATOM 697 O O . GLU A 1 85 ? -5.435 4.688 22.737 1.00 82.94 85 GLU A O 1
ATOM 702 N N . GLU A 1 86 ? -7.209 3.648 23.627 1.00 84.62 86 GLU A N 1
ATOM 703 C CA . GLU A 1 86 ? -6.691 2.291 23.426 1.00 84.62 86 GLU A CA 1
ATOM 704 C C . GLU A 1 86 ? -6.741 1.880 21.947 1.00 84.62 86 GLU A C 1
ATOM 706 O O . GLU A 1 86 ? -5.722 1.456 21.393 1.00 84.62 86 GLU A O 1
ATOM 711 N N . SER A 1 87 ? -7.877 2.109 21.272 1.00 83.50 87 SER A N 1
ATOM 712 C CA . SER A 1 87 ? -8.022 1.875 19.828 1.00 83.50 87 SER A CA 1
ATOM 713 C C . SER A 1 87 ? -7.031 2.717 19.032 1.00 83.50 87 SER A C 1
ATOM 715 O O . SER A 1 87 ? -6.386 2.219 18.110 1.00 83.50 87 SER A O 1
ATOM 717 N N . ARG A 1 88 ? -6.815 3.969 19.444 1.00 83.62 88 ARG A N 1
ATOM 718 C CA . ARG A 1 88 ? -5.842 4.867 18.821 1.00 83.62 88 ARG A CA 1
ATOM 719 C C . ARG A 1 88 ? -4.407 4.352 18.915 1.00 83.62 88 ARG A C 1
ATOM 721 O O . ARG A 1 88 ? -3.691 4.382 17.914 1.00 83.62 88 ARG A O 1
ATOM 728 N N . ARG A 1 89 ? -3.963 3.892 20.091 1.00 86.69 89 ARG A N 1
ATOM 729 C CA . ARG A 1 89 ? -2.611 3.324 20.263 1.00 86.69 89 ARG A CA 1
ATOM 730 C C . ARG A 1 89 ? -2.428 2.072 19.416 1.00 86.69 89 ARG A C 1
ATOM 732 O O . ARG A 1 89 ? -1.425 1.958 18.718 1.00 86.69 89 ARG A O 1
ATOM 739 N N . TRP A 1 90 ? -3.424 1.193 19.418 1.00 88.50 90 TRP A N 1
ATOM 740 C CA . TRP A 1 90 ? -3.396 -0.021 18.613 1.00 88.50 90 TRP A CA 1
ATOM 741 C C . TRP A 1 90 ? -3.352 0.282 17.105 1.00 88.50 90 TRP A C 1
ATOM 743 O O . TRP A 1 90 ? -2.526 -0.270 16.380 1.00 88.50 90 TRP A O 1
ATOM 753 N N . LEU A 1 91 ? -4.162 1.233 16.628 1.00 87.19 91 LEU A N 1
ATOM 754 C CA . LEU A 1 91 ? -4.154 1.676 15.231 1.00 87.19 91 LEU A CA 1
ATOM 755 C C . LEU A 1 91 ? -2.835 2.352 14.827 1.00 87.19 91 LEU A C 1
ATOM 757 O O . LEU A 1 91 ? -2.400 2.199 13.686 1.00 87.19 91 LEU A O 1
ATOM 761 N N . LEU A 1 92 ? -2.173 3.065 15.745 1.00 86.81 92 LEU A N 1
ATOM 762 C CA . LEU A 1 92 ? -0.832 3.624 15.530 1.00 86.81 92 LEU A CA 1
ATOM 763 C C . LEU A 1 92 ? 0.243 2.537 15.413 1.00 86.81 92 LEU A C 1
ATOM 765 O O . LEU A 1 92 ? 1.175 2.670 14.622 1.00 86.81 92 LEU A O 1
ATOM 769 N N . GLU A 1 93 ? 0.142 1.457 16.182 1.00 88.38 93 GLU A N 1
ATOM 770 C CA . GLU A 1 93 ? 1.030 0.304 16.016 1.00 88.38 93 GLU A CA 1
ATOM 771 C C . GLU A 1 93 ? 0.763 -0.422 14.696 1.00 88.38 93 GLU A C 1
ATOM 773 O O . GLU A 1 93 ? 1.702 -0.795 13.989 1.00 88.38 93 GLU A O 1
ATOM 778 N N . LEU A 1 94 ? -0.509 -0.562 14.318 1.00 86.25 94 LEU A N 1
ATOM 779 C CA . LEU A 1 94 ? -0.898 -1.138 13.037 1.00 86.25 94 LEU A CA 1
ATOM 780 C C . LEU A 1 94 ? -0.391 -0.298 11.857 1.00 86.25 94 LEU A C 1
ATOM 782 O O . LEU A 1 94 ? 0.135 -0.857 10.898 1.00 86.25 94 LEU A O 1
ATOM 786 N N . SER A 1 95 ? -0.487 1.033 11.920 1.00 85.62 95 SER A N 1
ATOM 787 C CA . SER A 1 95 ? 0.012 1.902 10.847 1.00 85.62 95 SER A CA 1
ATOM 788 C C . SER A 1 95 ? 1.532 1.811 10.694 1.00 85.62 95 SER A C 1
ATOM 790 O O . SER A 1 95 ? 2.024 1.786 9.567 1.00 85.62 95 SER A O 1
ATOM 792 N N . LYS A 1 96 ? 2.277 1.662 11.800 1.00 85.69 96 LYS A N 1
ATOM 793 C CA . LYS A 1 96 ? 3.723 1.379 11.770 1.00 85.69 96 LYS A CA 1
ATOM 794 C C . LYS A 1 96 ? 4.035 0.032 11.117 1.00 85.69 96 LYS A C 1
ATOM 796 O O . LYS A 1 96 ? 4.953 -0.039 10.307 1.00 85.69 96 LYS A O 1
ATOM 801 N N . LYS A 1 97 ? 3.267 -1.023 11.423 1.00 85.00 97 LYS A N 1
ATOM 802 C CA . LYS A 1 97 ? 3.401 -2.344 10.773 1.00 85.00 97 LYS A CA 1
ATOM 803 C C . LYS A 1 97 ? 3.111 -2.296 9.271 1.00 85.00 97 LYS A C 1
ATOM 805 O O . LYS A 1 97 ? 3.666 -3.085 8.518 1.00 85.00 97 LYS A O 1
ATOM 810 N N . LEU A 1 98 ? 2.244 -1.381 8.845 1.00 83.19 98 LEU A N 1
ATOM 811 C CA . LEU A 1 98 ? 1.915 -1.121 7.442 1.00 83.19 98 LEU A CA 1
ATOM 812 C C . LEU A 1 98 ? 2.842 -0.065 6.810 1.00 83.19 98 LEU A C 1
ATOM 814 O O . LEU A 1 98 ? 2.459 0.572 5.832 1.00 83.19 98 LEU A O 1
ATOM 818 N N . GLU A 1 99 ? 4.030 0.156 7.386 1.00 81.44 99 GLU A N 1
ATOM 819 C CA . GLU A 1 99 ? 5.070 1.071 6.887 1.00 81.44 99 GLU A CA 1
ATOM 820 C C . GLU A 1 99 ? 4.594 2.521 6.676 1.00 81.44 99 GLU A C 1
ATOM 822 O O . GLU A 1 99 ? 5.123 3.255 5.845 1.00 81.44 99 GLU A O 1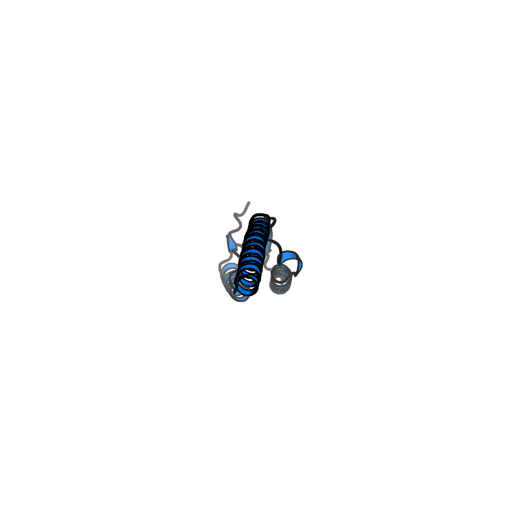
ATOM 827 N N . GLY A 1 100 ? 3.573 2.963 7.415 1.00 71.50 100 GLY A N 1
ATOM 828 C CA . GLY A 1 100 ? 3.018 4.309 7.266 1.00 71.50 100 GLY A CA 1
ATOM 829 C C . GLY A 1 100 ? 2.226 4.524 5.971 1.00 71.50 100 GLY A C 1
ATOM 830 O O . GLY A 1 100 ? 1.887 5.661 5.656 1.00 71.50 100 GLY A O 1
ATOM 831 N N . MET A 1 101 ? 1.866 3.458 5.244 1.00 74.19 101 MET A N 1
ATOM 832 C CA . MET A 1 101 ? 1.021 3.543 4.040 1.00 74.19 101 MET A CA 1
ATOM 833 C C . MET A 1 101 ? -0.423 3.976 4.336 1.00 74.19 101 MET A C 1
ATOM 835 O O . MET A 1 101 ? -1.218 4.174 3.416 1.00 74.19 101 MET A O 1
ATOM 839 N N . VAL A 1 102 ? -0.776 4.114 5.616 1.00 79.50 102 VAL A N 1
ATOM 840 C CA . VAL A 1 102 ? -2.128 4.410 6.077 1.00 79.50 102 VAL A CA 1
ATOM 841 C C . VAL A 1 102 ? -2.157 5.686 6.907 1.00 79.50 102 VAL A C 1
ATOM 843 O O . VAL A 1 102 ? -1.400 5.834 7.866 1.00 79.50 102 VAL A O 1
ATOM 846 N N . SER A 1 103 ? -3.084 6.580 6.569 1.00 79.25 103 SER A N 1
ATOM 847 C CA . SER A 1 103 ? -3.401 7.771 7.359 1.00 79.25 103 SER A CA 1
ATOM 848 C C . SER A 1 103 ? -4.513 7.448 8.360 1.00 79.25 103 SER A C 1
ATOM 850 O O . SER A 1 103 ? -5.538 6.872 7.991 1.00 79.25 103 SER A O 1
ATOM 852 N N . LEU A 1 104 ? -4.312 7.796 9.631 1.00 78.00 104 LEU A N 1
ATOM 853 C CA . LEU A 1 104 ? -5.315 7.616 10.683 1.00 78.00 104 LEU A CA 1
ATOM 854 C C . LEU A 1 104 ? -6.124 8.904 10.830 1.00 78.00 104 LEU A C 1
ATOM 856 O O . LEU A 1 104 ? -5.548 9.962 11.077 1.00 78.00 104 LEU A O 1
ATOM 860 N N . GLU A 1 105 ? -7.445 8.811 10.714 1.00 76.56 105 GLU A N 1
ATOM 861 C CA . GLU A 1 105 ? -8.348 9.930 10.977 1.00 76.56 105 GLU A CA 1
ATOM 862 C C . GLU A 1 105 ? -9.360 9.565 12.056 1.00 76.56 105 GLU A C 1
ATOM 864 O O . GLU A 1 105 ? -9.835 8.432 12.161 1.00 76.56 105 GLU A O 1
ATOM 869 N N . ARG A 1 106 ? -9.674 10.560 12.882 1.00 69.75 106 ARG A N 1
ATOM 870 C CA . ARG A 1 106 ? -10.665 10.429 13.938 1.00 69.75 106 ARG A CA 1
ATOM 871 C C . ARG A 1 106 ? -12.050 10.398 13.295 1.00 69.75 106 ARG A C 1
ATOM 873 O O . ARG A 1 106 ? -12.330 11.214 12.419 1.00 69.75 106 ARG A O 1
ATOM 880 N N . GLY A 1 107 ? -12.888 9.431 13.661 1.00 63.94 107 GLY A N 1
ATOM 881 C CA . GLY A 1 107 ? -14.287 9.454 13.257 1.00 63.94 107 GLY A CA 1
ATOM 882 C C . GLY A 1 107 ? -14.998 10.545 14.041 1.00 63.94 107 GLY A C 1
ATOM 883 O O . GLY A 1 107 ? -15.122 10.429 15.257 1.00 63.94 107 GLY A O 1
ATOM 884 N N . ASP A 1 108 ? -15.454 11.604 13.377 1.00 55.94 108 ASP A N 1
ATOM 885 C CA . ASP A 1 108 ? -16.380 12.540 14.008 1.00 55.94 108 ASP A CA 1
ATOM 886 C C . ASP A 1 108 ? -17.687 11.781 14.261 1.00 55.94 108 ASP A C 1
ATOM 888 O O . ASP A 1 108 ? -18.351 11.326 13.326 1.00 55.94 108 ASP A O 1
ATOM 892 N N . GLY A 1 109 ? -17.997 11.548 15.538 1.00 50.91 109 GLY A N 1
ATOM 893 C CA . GLY A 1 109 ? -19.225 10.880 15.953 1.00 50.91 109 GLY A CA 1
ATOM 894 C C . GLY A 1 109 ? -20.424 11.714 15.518 1.00 50.91 109 GLY A C 1
ATOM 895 O O . GLY A 1 109 ? -20.651 12.787 16.071 1.00 50.91 109 GLY A O 1
ATOM 896 N N . SER A 1 110 ? -21.145 11.235 14.505 1.00 39.78 110 SER A N 1
ATOM 897 C CA . SER A 1 110 ? -22.495 11.683 14.147 1.00 39.78 110 SER A CA 1
ATOM 898 C C . SER A 1 110 ? -23.493 10.608 14.534 1.00 39.78 110 SER A C 1
ATOM 900 O O . SER A 1 110 ? -23.181 9.422 14.272 1.00 39.78 110 SER A O 1
#

Secondary structure (DSSP, 8-state):
-HHHHHHHHHHHHHHHHHHHHHHHHHHHHHHHHHHHHHTPPEEEEEEEE-TT-TTHHHHHHHHHT-GGGTTSEEEEEEEESS--HHHHHHHHHHHHHTTT-EEEEE----

Organism: NCBI:txid2840798

Foldseek 3Di:
DVVVVVVVVVVVVVVVVVVVVVVVVVVVVVVVVVVLVVPAAEAEAEAEDDPVCPCSLVVVVCVLPPPVCPSHNYQAEYEYPVQDPVVVVVVVVSCVVSVVSYDYDYPPHD

Radius of gyration: 27.75 Å; chains: 1; bounding box: 65×22×77 Å

Sequence (110 aa):
MITDYFSAELFVSAVIVLLTGSVILFVRSALRRGERRDRLPECRVVLYYHKDCERFERIAQKVVQAPCFKDTRVSFRIVDKENSEESRRWLLELSKKLEGMVSLERGDGS